Protein AF-0000000078463658 (afdb_homodimer)

Organism: Toxocara canis (NCBI:txid6265)

Structure (mmCIF, N/CA/C/O backbone):
data_AF-0000000078463658-model_v1
#
loop_
_entity.id
_entity.type
_entity.pdbx_description
1 polymer 'C2 domain-containing protein'
#
loop_
_atom_site.group_PDB
_atom_site.id
_atom_site.type_symbol
_atom_site.label_atom_id
_atom_site.label_alt_id
_atom_site.label_comp_id
_atom_site.label_asym_id
_atom_site.label_entity_id
_atom_site.label_seq_id
_atom_site.pdbx_PDB_ins_code
_atom_site.Cartn_x
_atom_site.Cartn_y
_atom_site.Cartn_z
_atom_site.occupancy
_atom_site.B_iso_or_equiv
_atom_site.auth_seq_id
_atom_site.auth_comp_id
_atom_site.auth_asym_id
_atom_site.auth_atom_id
_atom_site.pdbx_PDB_model_num
ATOM 1 N N . MET A 1 1 ? -4.375 17.703 -0.006 1 91.38 1 MET A N 1
ATOM 2 C CA . MET A 1 1 ? -3.035 17.156 0.186 1 91.38 1 MET A CA 1
ATOM 3 C C . MET A 1 1 ? -2.822 15.922 -0.69 1 91.38 1 MET A C 1
ATOM 5 O O . MET A 1 1 ? -3.738 15.117 -0.87 1 91.38 1 MET A O 1
ATOM 9 N N . SER A 1 2 ? -1.583 15.906 -1.317 1 93.94 2 SER A N 1
ATOM 10 C CA . SER A 1 2 ? -1.232 14.82 -2.234 1 93.94 2 SER A CA 1
ATOM 11 C C . SER A 1 2 ? -0.268 13.836 -1.583 1 93.94 2 SER A C 1
ATOM 13 O O . SER A 1 2 ? 0.871 14.188 -1.269 1 93.94 2 SER A O 1
ATOM 15 N N . THR A 1 3 ? -0.779 12.609 -1.261 1 94.81 3 THR A N 1
ATOM 16 C CA . THR A 1 3 ? 0.024 11.531 -0.698 1 94.81 3 THR A CA 1
ATOM 17 C C . THR A 1 3 ? -0.3 10.203 -1.377 1 94.81 3 THR A C 1
ATOM 19 O O . THR A 1 3 ? -1.438 9.969 -1.795 1 94.81 3 THR A O 1
ATOM 22 N N . TYR A 1 4 ? 0.73 9.328 -1.522 1 95.25 4 TYR A N 1
ATOM 23 C CA . TYR A 1 4 ? 0.5 7.957 -1.974 1 95.25 4 TYR A CA 1
ATOM 24 C C . TYR A 1 4 ? 1.269 6.965 -1.113 1 95.25 4 TYR A C 1
ATOM 26 O O . TYR A 1 4 ? 2.342 7.281 -0.595 1 95.25 4 TYR A O 1
ATOM 34 N N . ALA A 1 5 ? 0.631 5.812 -0.978 1 96.19 5 ALA A N 1
ATOM 35 C CA . ALA A 1 5 ? 1.248 4.777 -0.149 1 96.19 5 ALA A CA 1
ATOM 36 C C . ALA A 1 5 ? 1.317 3.447 -0.892 1 96.19 5 ALA A C 1
ATOM 38 O O . ALA A 1 5 ? 0.345 3.033 -1.527 1 96.19 5 ALA A O 1
ATOM 39 N N . TYR A 1 6 ? 2.502 2.791 -0.83 1 95.75 6 TYR A N 1
ATOM 40 C CA . TYR A 1 6 ? 2.609 1.449 -1.394 1 95.75 6 TYR A CA 1
ATOM 41 C C . TYR A 1 6 ? 3.295 0.501 -0.417 1 95.75 6 TYR A C 1
ATOM 43 O O . TYR A 1 6 ? 3.973 0.942 0.515 1 95.75 6 TYR A O 1
ATOM 51 N N . MET A 1 7 ? 3.006 -0.735 -0.7 1 94.31 7 MET A N 1
ATOM 52 C CA . MET A 1 7 ? 3.484 -1.747 0.237 1 94.31 7 MET A CA 1
ATOM 53 C C . MET A 1 7 ? 4.367 -2.77 -0.471 1 94.31 7 MET A C 1
ATOM 55 O O . MET A 1 7 ? 4.047 -3.215 -1.574 1 94.31 7 MET A O 1
ATOM 59 N N . GLU A 1 8 ? 5.418 -3.066 0.217 1 94.06 8 GLU A N 1
ATOM 60 C CA . GLU A 1 8 ? 6.301 -4.164 -0.168 1 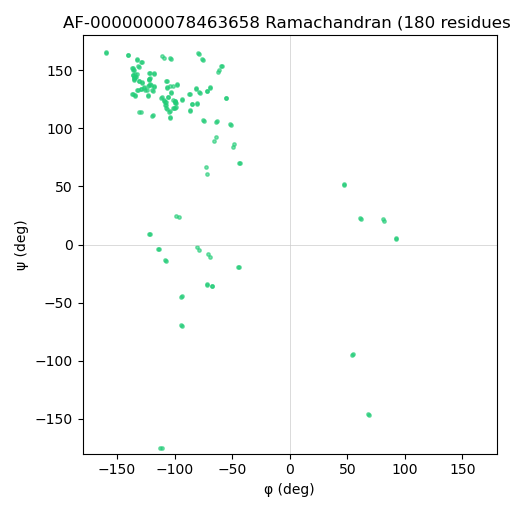94.06 8 GLU A CA 1
ATOM 61 C C . GLU A 1 8 ? 6.59 -5.082 1.016 1 94.06 8 GLU A C 1
ATOM 63 O O . GLU A 1 8 ? 7.328 -4.711 1.931 1 94.06 8 GLU A O 1
ATOM 68 N N . HIS A 1 9 ? 6.07 -6.32 0.829 1 93.38 9 HIS A N 1
ATOM 69 C CA . HIS A 1 9 ? 6.176 -7.305 1.899 1 93.38 9 HIS A CA 1
ATOM 70 C C . HIS A 1 9 ? 5.602 -6.766 3.205 1 93.38 9 HIS A C 1
ATOM 72 O O . HIS A 1 9 ? 4.379 -6.75 3.391 1 93.38 9 HIS A O 1
ATOM 78 N N . ASP A 1 10 ? 6.484 -6.184 4.113 1 92.81 10 ASP A N 1
ATOM 79 C CA . ASP A 1 10 ? 5.98 -5.66 5.379 1 92.81 10 ASP A CA 1
ATOM 80 C C . ASP A 1 10 ? 6.293 -4.172 5.52 1 92.81 10 ASP A C 1
ATOM 82 O O . ASP A 1 10 ? 6.047 -3.578 6.574 1 92.81 10 ASP A O 1
ATOM 86 N N . LYS A 1 11 ? 6.758 -3.625 4.461 1 94.75 11 LYS A N 1
ATOM 87 C CA . LYS A 1 11 ? 7.176 -2.227 4.484 1 94.75 11 LYS A CA 1
ATOM 88 C C . LYS A 1 11 ? 6.195 -1.347 3.717 1 94.75 11 LYS A C 1
ATOM 90 O O . LYS A 1 11 ? 5.969 -1.556 2.523 1 94.75 11 LYS A O 1
ATOM 95 N N . MET A 1 12 ? 5.652 -0.433 4.418 1 95.19 12 MET A N 1
ATOM 96 C CA . MET A 1 12 ? 4.816 0.589 3.801 1 95.19 12 MET A CA 1
ATOM 97 C C . MET A 1 12 ? 5.598 1.88 3.586 1 95.19 12 MET A C 1
ATOM 99 O O . MET A 1 12 ? 6.18 2.422 4.527 1 95.19 12 MET A O 1
ATOM 103 N N . THR A 1 13 ? 5.633 2.248 2.334 1 96.69 13 THR A N 1
ATOM 104 C CA . THR A 1 13 ? 6.285 3.51 2 1 96.69 13 THR A CA 1
ATOM 105 C C . THR A 1 13 ? 5.254 4.566 1.615 1 96.69 13 THR A C 1
ATOM 107 O O . THR A 1 13 ? 4.461 4.359 0.695 1 96.69 13 THR A O 1
ATOM 110 N N . VAL A 1 14 ? 5.277 5.652 2.32 1 97.56 14 VAL A N 1
ATOM 111 C CA . VAL A 1 14 ? 4.336 6.734 2.064 1 97.56 14 VAL A CA 1
ATOM 112 C C . VAL A 1 14 ? 5.066 7.926 1.447 1 97.56 14 VAL A C 1
ATOM 114 O O . VAL A 1 14 ? 6.047 8.422 2.01 1 97.56 14 VAL A O 1
ATOM 117 N N . TYR A 1 15 ? 4.59 8.344 0.301 1 97.94 15 TYR A N 1
ATOM 118 C CA . TYR A 1 15 ? 5.125 9.523 -0.363 1 97.94 15 TYR A CA 1
ATOM 119 C C . TYR A 1 15 ? 4.234 10.742 -0.109 1 97.94 15 TYR A C 1
ATOM 121 O O . TYR A 1 15 ? 3.068 10.758 -0.504 1 97.94 15 TYR A O 1
ATOM 129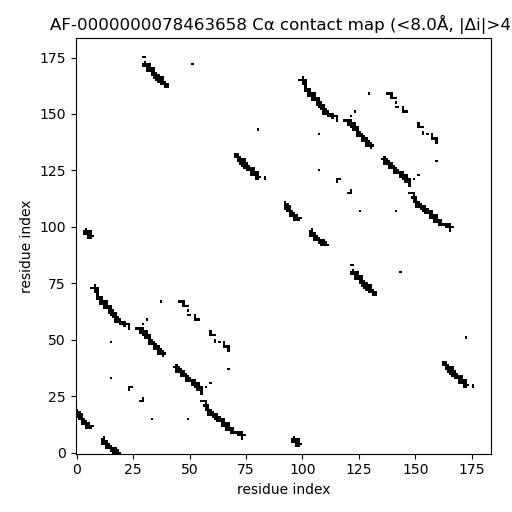 N N . VAL A 1 16 ? 4.855 11.664 0.534 1 97.81 16 VAL A N 1
ATOM 130 C CA . VAL A 1 16 ? 4.16 12.93 0.766 1 97.81 16 VAL A CA 1
ATOM 131 C C . VAL A 1 16 ? 4.637 13.977 -0.238 1 97.81 16 VAL A C 1
ATOM 133 O O . VAL A 1 16 ? 5.801 14.383 -0.215 1 97.81 16 VAL A O 1
ATOM 136 N N . LEU A 1 17 ? 3.652 14.422 -1.049 1 97.56 17 LEU A N 1
ATOM 137 C CA . LEU A 1 17 ? 4.07 15.328 -2.117 1 97.56 17 LEU A CA 1
ATOM 138 C C . LEU A 1 17 ? 3.908 16.781 -1.694 1 97.56 17 LEU A C 1
ATOM 140 O O . LEU A 1 17 ? 4.898 17.469 -1.456 1 97.56 17 LEU A O 1
ATOM 144 N N . SER A 1 18 ? 2.67 17.125 -1.594 1 97.31 18 SER A N 1
ATOM 145 C CA . SER A 1 18 ? 2.436 18.531 -1.328 1 97.31 18 SER A CA 1
ATOM 146 C C . SER A 1 18 ? 1.051 18.766 -0.733 1 97.31 18 SER A C 1
ATOM 148 O O . SER A 1 18 ? 0.225 17.844 -0.698 1 97.31 18 SER A O 1
ATOM 150 N N . ALA A 1 19 ? 0.981 20 -0.191 1 95.94 19 ALA A N 1
ATOM 151 C CA . ALA A 1 19 ? -0.312 20.516 0.255 1 95.94 19 ALA A CA 1
ATOM 152 C C . ALA A 1 19 ? -0.531 21.953 -0.231 1 95.94 19 ALA A C 1
ATOM 154 O O . ALA A 1 19 ? 0.415 22.734 -0.314 1 95.94 19 ALA A O 1
ATOM 155 N N . ARG A 1 20 ? -1.754 22.156 -0.527 1 94.5 20 ARG A N 1
ATOM 156 C CA . ARG A 1 20 ? -2.098 23.5 -0.981 1 94.5 20 ARG A CA 1
ATOM 157 C C . ARG A 1 20 ? -3.277 24.062 -0.193 1 94.5 20 ARG A C 1
ATOM 159 O O . ARG A 1 20 ? -4.051 23.312 0.398 1 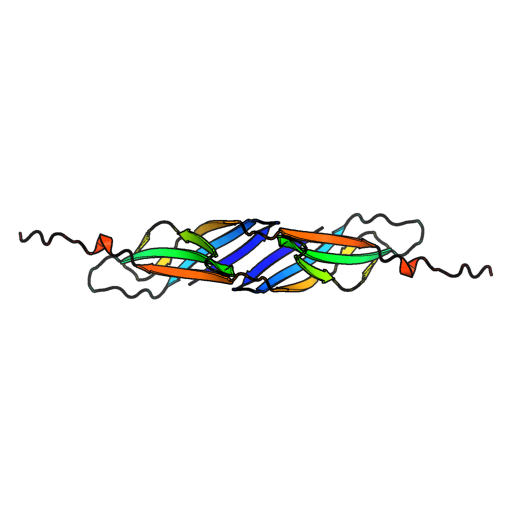94.5 20 ARG A O 1
ATOM 166 N N . GLY A 1 21 ? -3.361 25.438 -0.177 1 91.94 21 GLY A N 1
ATOM 167 C CA . GLY A 1 21 ? -4.496 26.094 0.449 1 91.94 21 GLY A CA 1
ATOM 168 C C . GLY A 1 21 ? -4.371 26.203 1.957 1 91.94 21 GLY A C 1
ATOM 169 O O . GLY A 1 21 ? -5.375 26.234 2.67 1 91.94 21 GLY A O 1
ATOM 170 N N . LEU A 1 22 ? -3.158 26.125 2.383 1 90.25 22 LEU A N 1
ATOM 171 C CA . LEU A 1 22 ? -2.959 26.297 3.818 1 90.25 22 LEU A CA 1
ATOM 172 C C . LEU A 1 22 ? -3.236 27.734 4.238 1 90.25 22 LEU A C 1
ATOM 174 O O . LEU A 1 22 ? -2.842 28.672 3.547 1 90.25 22 LEU A O 1
ATOM 178 N N . LYS A 1 23 ? -3.959 27.891 5.328 1 86.69 23 LYS A N 1
ATOM 179 C CA . LYS A 1 23 ? -4.355 29.219 5.785 1 86.69 23 LYS A CA 1
ATOM 180 C C . LYS A 1 23 ? -3.219 29.906 6.539 1 86.69 23 LYS A C 1
ATOM 182 O O . LYS A 1 23 ? -2.672 29.344 7.492 1 86.69 23 LYS A O 1
ATOM 187 N N . LEU A 1 24 ? -2.906 31.016 5.973 1 81.75 24 LEU A N 1
ATOM 188 C CA . LEU A 1 24 ? -1.861 31.812 6.594 1 81.75 24 LEU A CA 1
ATOM 189 C C . LEU A 1 24 ? -2.461 33 7.348 1 81.75 24 LEU A C 1
ATOM 191 O O . LEU A 1 24 ? -3.484 33.531 6.934 1 81.75 24 LEU A O 1
ATOM 195 N N . ARG A 1 25 ? -1.847 33.125 8.555 1 77.88 25 ARG A N 1
ATOM 196 C CA . ARG A 1 25 ? -2.162 34.406 9.188 1 77.88 25 ARG A CA 1
ATOM 197 C C . ARG A 1 25 ? -1.395 35.531 8.523 1 77.88 25 ARG A C 1
ATOM 199 O O . ARG A 1 25 ? -0.425 35.312 7.797 1 77.88 25 ARG A O 1
ATOM 206 N N . GLU A 1 26 ? -1.81 36.719 8.633 1 72.94 26 GLU A N 1
ATOM 207 C CA . GLU A 1 26 ? -1.216 37.906 7.988 1 72.94 26 GLU A CA 1
ATOM 208 C C . GLU A 1 26 ? 0.267 38.031 8.328 1 72.94 26 GLU A C 1
ATOM 210 O O . GLU A 1 26 ? 0.661 37.875 9.484 1 72.94 26 GLU A O 1
ATOM 215 N N . PHE A 1 27 ? 1.133 38.125 7.305 1 71.06 27 PHE A N 1
ATOM 216 C CA . PHE A 1 27 ? 2.557 38.438 7.328 1 71.06 27 PHE A CA 1
ATOM 217 C C . PHE A 1 27 ? 3.33 37.406 8.117 1 71.06 27 PHE A C 1
ATOM 219 O O . PHE A 1 27 ? 4.324 37.719 8.773 1 71.06 27 PHE A O 1
ATOM 226 N N . THR A 1 28 ? 2.697 36.188 8.234 1 78.31 28 THR A N 1
ATOM 227 C CA . THR A 1 28 ? 3.416 35.188 9.023 1 78.31 28 THR A CA 1
ATOM 228 C C . THR A 1 28 ? 3.773 33.969 8.164 1 78.31 28 THR A C 1
ATOM 230 O O . THR A 1 28 ? 3.197 33.781 7.094 1 78.31 28 THR A O 1
ATOM 233 N N . GLU A 1 29 ? 4.883 33.438 8.508 1 88 29 GLU A N 1
ATOM 234 C CA . GLU A 1 29 ? 5.281 32.156 7.949 1 88 29 GLU A CA 1
ATOM 235 C C . GLU A 1 29 ? 4.605 31 8.688 1 88 29 GLU A C 1
ATOM 237 O O . GLU A 1 29 ? 4.402 31.062 9.898 1 88 29 GLU A O 1
ATOM 242 N N . LEU A 1 30 ? 4.133 30.125 7.832 1 88.31 30 LEU A N 1
ATOM 243 C CA . LEU A 1 30 ? 3.545 28.938 8.414 1 88.31 30 LEU A CA 1
ATOM 244 C C . LEU A 1 30 ? 4.516 27.766 8.336 1 88.31 30 LEU A C 1
ATOM 246 O O . LEU A 1 30 ? 5.094 27.5 7.281 1 88.31 30 LEU A O 1
ATOM 250 N N . LYS A 1 31 ? 4.797 27.188 9.484 1 92.56 31 LYS A N 1
ATOM 251 C CA . LYS A 1 31 ? 5.57 25.953 9.531 1 92.56 31 LYS A CA 1
ATOM 252 C C . LYS A 1 31 ? 4.66 24.75 9.711 1 92.56 31 LYS A C 1
ATOM 254 O O . LYS A 1 31 ? 3.818 24.719 10.609 1 92.56 31 LYS A O 1
ATOM 259 N N . ALA A 1 32 ? 4.867 23.922 8.742 1 93.81 32 ALA A N 1
ATOM 260 C CA . ALA A 1 32 ? 3.98 22.766 8.766 1 93.81 32 ALA A CA 1
ATOM 261 C C . ALA A 1 32 ? 4.75 21.469 8.477 1 93.81 32 ALA A C 1
ATOM 263 O O . ALA A 1 32 ? 5.82 21.516 7.859 1 93.81 32 ALA A O 1
ATOM 264 N N . PHE A 1 33 ? 4.293 20.375 8.977 1 95.25 33 PHE A N 1
ATOM 265 C CA . PHE A 1 33 ? 4.746 19.016 8.656 1 95.25 33 PHE A CA 1
ATOM 266 C C . PHE A 1 33 ? 3.566 18.062 8.578 1 95.25 33 PHE A C 1
ATOM 268 O O . PHE A 1 33 ? 2.453 18.391 8.984 1 95.25 33 PHE A O 1
ATOM 275 N N . VAL A 1 34 ? 3.781 16.969 7.988 1 96.69 34 VAL A N 1
ATOM 276 C CA . VAL A 1 34 ? 2.742 15.953 7.871 1 96.69 34 VAL A CA 1
ATOM 277 C C . VAL A 1 34 ? 3.033 14.805 8.836 1 96.69 34 VAL A C 1
ATOM 279 O O . VAL A 1 34 ? 4.148 14.273 8.867 1 96.69 34 VAL A O 1
ATOM 282 N N . ASN A 1 35 ? 2.049 14.492 9.633 1 97.12 35 ASN A N 1
ATOM 283 C CA . ASN A 1 35 ? 2.09 13.297 10.469 1 97.12 35 ASN A CA 1
ATOM 284 C C . ASN A 1 35 ? 1.431 12.109 9.781 1 97.12 35 ASN A C 1
ATOM 286 O O . ASN A 1 35 ? 0.294 12.203 9.312 1 97.12 35 ASN A O 1
ATOM 290 N N . ILE A 1 36 ? 2.191 11.062 9.695 1 96.94 36 ILE A N 1
ATOM 291 C CA . ILE A 1 36 ? 1.677 9.828 9.117 1 96.94 36 ILE A CA 1
ATOM 292 C C . ILE A 1 36 ? 1.557 8.758 10.195 1 96.94 36 ILE A C 1
ATOM 294 O O . ILE A 1 36 ? 2.514 8.5 10.93 1 96.94 36 ILE A O 1
ATOM 298 N N . SER A 1 37 ? 0.399 8.188 10.312 1 95.25 37 SER A N 1
ATOM 299 C CA . SER A 1 37 ? 0.17 7.207 11.367 1 95.25 37 SER A CA 1
ATOM 300 C C . SER A 1 37 ? -0.466 5.938 10.812 1 95.25 37 SER A C 1
ATOM 302 O O . SER A 1 37 ? -1.317 6 9.93 1 95.25 37 SER A O 1
ATOM 304 N N . LEU A 1 38 ? -0.026 4.844 11.336 1 92.69 38 LEU A N 1
ATOM 305 C CA . LEU A 1 38 ? -0.708 3.559 11.211 1 92.69 38 LEU A CA 1
ATOM 306 C C . LEU A 1 38 ? -1.417 3.195 12.516 1 92.69 38 LEU A C 1
ATOM 308 O O . LEU A 1 38 ? -0.77 2.998 13.547 1 92.69 38 LEU A O 1
ATOM 312 N N . VAL A 1 39 ? -2.666 3.166 12.414 1 92.56 39 VAL A N 1
ATOM 313 C CA . VAL A 1 39 ? -3.463 2.92 13.617 1 92.56 39 VAL A CA 1
ATOM 314 C C . VAL A 1 39 ? -4.031 1.503 13.578 1 92.56 39 VAL A C 1
ATOM 316 O O . VAL A 1 39 ? -4.738 1.137 12.633 1 92.56 39 VAL A O 1
ATOM 319 N N . GLY A 1 40 ? -3.66 0.688 14.484 1 87.88 40 GLY A N 1
ATOM 320 C CA . GLY A 1 40 ? -4.102 -0.695 14.555 1 87.88 40 GLY A CA 1
ATOM 321 C C . GLY A 1 40 ? -5.02 -0.968 15.734 1 87.88 40 GLY A C 1
ATOM 322 O O . GLY A 1 40 ? -5.484 -0.036 16.391 1 87.88 40 GLY A O 1
ATOM 323 N N . PRO A 1 41 ? -5.332 -2.355 15.828 1 80.56 41 PRO A N 1
ATOM 324 C CA . PRO A 1 41 ? -6.191 -2.715 16.953 1 80.56 41 PRO A CA 1
ATOM 325 C C . PRO A 1 41 ? -5.551 -2.404 18.312 1 80.56 41 PRO A C 1
ATOM 327 O O . PRO A 1 41 ? -4.328 -2.486 18.453 1 80.56 41 PRO A O 1
ATOM 330 N N . GLY A 1 42 ? -6.387 -2.096 19.234 1 79.44 42 GLY A N 1
ATOM 331 C CA . GLY A 1 42 ? -5.914 -1.679 20.547 1 79.44 42 GLY A CA 1
ATOM 332 C C . GLY A 1 42 ? -5.23 -0.326 20.531 1 79.44 42 GLY A C 1
ATOM 333 O O . GLY A 1 42 ? -5.66 0.588 19.828 1 79.44 42 GLY A O 1
ATOM 334 N N . SER A 1 43 ? -4.27 -0.157 21.359 1 77.12 43 SER A N 1
ATOM 335 C CA . SER A 1 43 ? -3.58 1.122 21.484 1 77.12 43 SER A CA 1
ATOM 336 C C . SER A 1 43 ? -2.301 1.141 20.641 1 77.12 43 SER A C 1
ATOM 338 O O . SER A 1 43 ? -1.415 1.966 20.875 1 77.12 43 SER A O 1
ATOM 340 N N . CYS A 1 44 ? -2.334 0.247 19.594 1 82.19 44 CYS A N 1
ATOM 341 C CA . CYS A 1 44 ? -1.106 0.174 18.812 1 82.19 44 CYS A CA 1
ATOM 342 C C . CYS A 1 44 ? -1.1 1.228 17.719 1 82.19 44 CYS A C 1
ATOM 344 O O . CYS A 1 44 ? -2.008 1.269 16.891 1 82.19 44 CYS A O 1
ATOM 346 N N . THR A 1 45 ? -0.174 2.234 17.766 1 91.06 45 THR A N 1
ATOM 347 C CA . THR A 1 45 ? -0.04 3.268 16.75 1 91.06 45 THR A CA 1
ATOM 348 C C . THR A 1 45 ? 1.426 3.469 16.375 1 91.06 45 THR A C 1
ATOM 350 O O . THR A 1 45 ? 2.297 3.502 17.25 1 91.06 45 THR A O 1
ATOM 353 N N . ARG A 1 46 ? 1.699 3.426 15.055 1 93 46 ARG A N 1
ATOM 354 C CA . ARG A 1 46 ? 3.004 3.822 14.539 1 93 46 ARG A CA 1
ATOM 355 C C . ARG A 1 46 ? 2.922 5.16 13.805 1 93 46 ARG A C 1
ATOM 357 O O . ARG A 1 46 ? 1.968 5.41 13.062 1 93 46 ARG A O 1
ATOM 364 N N . LYS A 1 47 ? 4.027 5.914 14.078 1 94.56 47 LYS A N 1
ATOM 365 C CA . LYS A 1 47 ? 3.947 7.258 13.516 1 94.56 47 LYS A CA 1
ATOM 366 C C . LYS A 1 47 ? 5.262 7.656 12.852 1 94.56 47 LYS A C 1
ATOM 368 O O . LYS A 1 47 ? 6.332 7.184 13.25 1 94.56 47 LYS A O 1
ATOM 373 N N . GLN A 1 48 ? 5.172 8.328 11.773 1 97.06 48 GLN A N 1
ATOM 374 C CA . GLN A 1 48 ? 6.258 9.039 11.109 1 97.06 48 GLN A CA 1
ATOM 375 C C . GLN A 1 48 ? 5.855 10.469 10.758 1 97.06 48 GLN A C 1
ATOM 377 O O . GLN A 1 48 ? 4.668 10.758 10.602 1 97.06 48 GLN A O 1
ATOM 382 N N . GLN A 1 49 ? 6.832 11.391 10.68 1 96.38 49 GLN A N 1
ATOM 383 C CA . GLN A 1 49 ? 6.52 12.758 10.289 1 96.38 49 GLN A CA 1
ATOM 384 C C . GLN A 1 49 ? 7.523 13.281 9.266 1 96.38 49 GLN A C 1
ATOM 386 O O . GLN A 1 49 ? 8.68 12.859 9.258 1 96.38 49 GLN A O 1
ATOM 391 N N . THR A 1 50 ? 7.035 14.148 8.453 1 97.31 50 THR A N 1
ATOM 392 C CA . THR A 1 50 ? 7.918 14.797 7.488 1 97.31 50 THR A CA 1
ATOM 393 C C . THR A 1 50 ? 8.719 15.914 8.156 1 97.31 50 THR A C 1
ATOM 395 O O . THR A 1 50 ? 8.453 16.281 9.305 1 97.31 50 THR A O 1
ATOM 398 N N . LYS A 1 51 ? 9.773 16.297 7.387 1 96.69 51 LYS A N 1
ATOM 399 C CA . LYS A 1 51 ? 10.453 17.516 7.836 1 96.69 51 LYS A CA 1
ATOM 400 C C . LYS A 1 51 ? 9.484 18.688 7.879 1 96.69 51 LYS A C 1
ATOM 402 O O . LY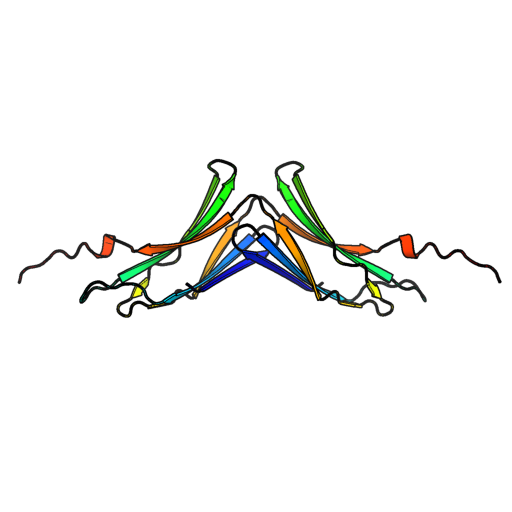S A 1 51 ? 8.516 18.734 7.121 1 96.69 51 LYS A O 1
ATOM 407 N N . VAL A 1 52 ? 9.875 19.609 8.773 1 95.56 52 VAL A N 1
ATOM 408 C CA . VAL A 1 52 ? 9.078 20.828 8.875 1 95.56 52 VAL A CA 1
ATOM 409 C C . VAL A 1 52 ? 9.43 21.766 7.727 1 95.56 52 VAL A C 1
ATOM 411 O O . VAL A 1 52 ? 10.609 21.984 7.426 1 95.56 52 VAL A O 1
ATOM 414 N N . LYS A 1 53 ? 8.367 22.234 7.094 1 94.88 53 LYS A N 1
ATOM 415 C CA . LYS A 1 53 ? 8.578 23.203 6.027 1 94.88 53 LYS A CA 1
ATOM 416 C C . LYS A 1 53 ? 7.828 24.5 6.301 1 94.88 53 LYS A C 1
ATOM 418 O O . LYS A 1 53 ? 6.684 24.469 6.762 1 94.88 53 LYS A O 1
ATOM 423 N N . ALA A 1 54 ? 8.5 25.531 5.938 1 92.81 54 ALA A N 1
ATOM 424 C CA . ALA A 1 54 ? 7.895 26.859 6.09 1 92.81 54 ALA A CA 1
ATOM 425 C C . ALA A 1 54 ? 7.281 27.328 4.777 1 92.81 54 ALA A C 1
ATOM 427 O O . ALA A 1 54 ? 7.84 27.094 3.703 1 92.81 54 ALA A O 1
ATOM 428 N N . THR A 1 55 ? 6.098 27.906 4.898 1 91.94 55 THR A N 1
ATOM 429 C CA . THR A 1 55 ? 5.457 28.453 3.709 1 91.94 55 THR A CA 1
ATOM 430 C C . THR A 1 55 ? 4.879 29.844 3.994 1 91.94 55 THR A C 1
ATOM 432 O O . THR A 1 55 ? 4.367 30.094 5.086 1 91.94 55 THR A O 1
ATOM 435 N N . THR A 1 56 ? 4.969 30.703 2.959 1 90.81 56 THR A N 1
ATOM 436 C CA . THR A 1 56 ? 4.352 32.031 3.006 1 90.81 56 THR A CA 1
ATOM 437 C C . THR A 1 56 ? 3.234 32.125 1.971 1 90.81 56 THR A C 1
ATOM 439 O O . THR A 1 56 ? 2.555 33.156 1.891 1 90.81 56 THR A O 1
ATOM 442 N N . THR A 1 57 ? 3.02 31.141 1.173 1 90.69 57 THR A N 1
ATOM 443 C CA . THR A 1 57 ? 2.057 31.156 0.077 1 90.69 57 THR A CA 1
ATOM 444 C C . THR A 1 57 ? 0.853 30.281 0.396 1 90.69 57 THR A C 1
ATOM 446 O O . THR A 1 57 ? -0.157 30.328 -0.309 1 90.69 57 THR A O 1
ATOM 449 N N . GLY A 1 58 ? 1.065 29.547 1.372 1 91.38 58 GLY A N 1
ATOM 450 C CA . GLY A 1 58 ? -0.029 28.641 1.683 1 91.38 58 GLY A CA 1
ATOM 451 C C . GLY A 1 58 ? 0.106 27.281 1.008 1 91.38 58 GLY A C 1
ATOM 452 O O . GLY A 1 58 ? -0.812 26.469 1.061 1 91.38 58 GLY A O 1
ATOM 453 N N . CYS A 1 59 ? 1.234 27.062 0.322 1 94.06 59 CYS A N 1
ATOM 454 C CA . CYS A 1 59 ? 1.547 25.781 -0.291 1 94.06 59 CYS A CA 1
ATOM 455 C C . CYS A 1 59 ? 2.85 25.219 0.261 1 94.06 59 CYS A C 1
ATOM 457 O O . CYS A 1 59 ? 3.803 25.953 0.498 1 94.06 59 CYS A O 1
ATOM 459 N N . CYS A 1 60 ? 2.742 23.891 0.504 1 94.62 60 CYS A N 1
ATOM 460 C CA . CYS A 1 60 ? 3.953 23.219 0.963 1 94.62 60 CYS A CA 1
ATOM 461 C C . CYS A 1 60 ? 4.266 22.016 0.093 1 94.62 60 CYS A C 1
ATOM 463 O O . CYS A 1 60 ? 3.365 21.25 -0.272 1 94.62 60 CYS A O 1
ATOM 465 N N . SER A 1 61 ? 5.465 21.906 -0.243 1 96.31 61 SER A N 1
ATOM 466 C CA . SER A 1 61 ? 5.957 20.75 -0.992 1 96.31 61 SER A CA 1
ATOM 467 C C . SER A 1 61 ? 7.031 20 -0.21 1 96.31 61 SER A C 1
ATOM 469 O O . SER A 1 61 ? 8.125 20.531 0.022 1 96.31 61 SER A O 1
ATOM 471 N N . TRP A 1 62 ? 6.672 18.859 0.203 1 96.75 62 TRP A N 1
ATOM 472 C CA . TRP A 1 62 ? 7.648 18.078 0.957 1 96.75 62 TRP A CA 1
ATOM 473 C C . TRP A 1 62 ? 8.414 17.141 0.039 1 96.75 62 TRP A C 1
ATOM 475 O O . TRP A 1 62 ? 9.641 17 0.153 1 96.75 62 TRP A O 1
ATOM 485 N N . ARG A 1 63 ? 7.715 16.453 -0.868 1 97.19 63 ARG A N 1
ATOM 486 C CA . ARG A 1 63 ? 8.297 15.445 -1.744 1 97.19 63 ARG A CA 1
ATOM 487 C C . ARG A 1 63 ? 9.18 14.477 -0.959 1 97.19 63 ARG A C 1
ATOM 489 O O . ARG A 1 63 ? 10.336 14.258 -1.317 1 97.19 63 ARG A O 1
ATOM 496 N N . GLN A 1 64 ? 8.664 13.945 0.086 1 98.19 64 GLN A N 1
ATOM 497 C CA . GLN A 1 64 ? 9.375 13.094 1.037 1 98.19 64 GLN A CA 1
ATOM 498 C C . GLN A 1 64 ? 8.719 11.719 1.142 1 98.19 64 GLN A C 1
ATOM 500 O O . GLN A 1 64 ? 7.496 11.602 1.069 1 98.19 64 GLN A O 1
ATOM 505 N N . CYS A 1 65 ? 9.648 10.773 1.382 1 96.81 65 CYS A N 1
ATOM 506 C CA . CYS A 1 65 ? 9.172 9.414 1.632 1 96.81 65 CYS A CA 1
ATOM 507 C C . CYS A 1 65 ? 9.312 9.055 3.105 1 96.81 65 CYS A C 1
ATOM 509 O O . CYS A 1 65 ? 10.32 9.367 3.734 1 96.81 65 CYS A O 1
ATOM 511 N N . CYS A 1 66 ? 8.305 8.508 3.574 1 97.19 66 CYS A N 1
ATOM 512 C CA . CYS A 1 66 ? 8.297 7.965 4.93 1 97.19 66 CYS A CA 1
ATOM 513 C C . CYS A 1 66 ? 7.98 6.477 4.922 1 97.19 66 CYS A C 1
ATOM 515 O O . CYS A 1 66 ? 7.133 6.02 4.152 1 97.19 66 CYS A O 1
ATOM 517 N N . GLU A 1 67 ? 8.648 5.766 5.828 1 96.5 67 GLU A N 1
ATOM 518 C CA . GLU A 1 67 ? 8.469 4.32 5.875 1 96.5 67 GLU A CA 1
ATOM 519 C C . GLU A 1 67 ? 7.883 3.881 7.215 1 96.5 67 GLU A C 1
ATOM 521 O O . GLU A 1 67 ? 8.312 4.352 8.266 1 96.5 67 GLU A O 1
ATOM 526 N N . LEU A 1 68 ? 6.918 3 7.082 1 95.19 68 LEU A N 1
ATOM 527 C CA . LEU A 1 68 ? 6.34 2.326 8.234 1 95.19 68 LEU A CA 1
ATOM 528 C C . LEU A 1 68 ? 6.332 0.814 8.039 1 95.19 68 LEU A C 1
ATOM 530 O O . LEU A 1 68 ? 6.055 0.329 6.941 1 95.19 68 LEU A O 1
ATOM 534 N N . TYR A 1 69 ? 6.652 0.146 9.141 1 91.88 69 TYR A N 1
ATOM 535 C CA . TYR A 1 69 ? 6.613 -1.312 9.086 1 91.88 69 TYR A CA 1
ATOM 536 C C . TYR A 1 69 ? 5.367 -1.853 9.773 1 91.88 69 TYR A C 1
ATOM 538 O O . TYR A 1 69 ? 5.008 -1.401 10.867 1 91.88 69 TYR A O 1
ATOM 546 N N . VAL A 1 70 ? 4.758 -2.74 8.984 1 88.12 70 VAL A N 1
ATOM 547 C CA . VAL A 1 70 ? 3.514 -3.301 9.5 1 88.12 70 VAL A CA 1
ATOM 548 C C . VAL A 1 70 ? 3.756 -4.723 10 1 88.12 70 VAL A C 1
ATOM 550 O O . VAL A 1 70 ? 4.754 -5.352 9.641 1 88.12 70 VAL A O 1
ATOM 553 N N . SER A 1 71 ? 2.82 -5.219 10.875 1 87.62 71 SER A N 1
ATOM 554 C CA . SER A 1 71 ? 2.963 -6.535 11.492 1 87.62 71 SER A CA 1
ATOM 555 C C . SER A 1 71 ? 2.527 -7.641 10.539 1 87.62 71 SER A C 1
ATOM 557 O O . SER A 1 71 ? 2.592 -8.82 10.875 1 87.62 71 SER A O 1
ATOM 559 N N . PHE A 1 72 ? 2.076 -7.277 9.414 1 88.62 72 PHE A N 1
ATOM 560 C CA . PHE A 1 72 ? 1.688 -8.258 8.406 1 88.62 72 PHE A CA 1
ATOM 561 C C . PHE A 1 72 ? 2.645 -8.227 7.219 1 88.62 72 PHE A C 1
ATOM 563 O O . PHE A 1 72 ? 3.344 -7.23 7.008 1 88.62 72 PHE A O 1
ATOM 570 N N . SER A 1 73 ? 2.59 -9.289 6.48 1 93.19 73 SER A N 1
ATOM 571 C CA . SER A 1 73 ? 3.385 -9.367 5.258 1 93.19 73 SER A CA 1
ATOM 572 C C . SER A 1 73 ? 2.514 -9.695 4.051 1 93.19 73 SER A C 1
ATOM 574 O O . SER A 1 73 ? 1.624 -10.539 4.129 1 93.19 73 SER A O 1
ATOM 576 N N . LEU A 1 74 ? 2.75 -8.922 3.025 1 94.19 74 LEU A N 1
ATOM 577 C CA . LEU A 1 74 ? 2.078 -9.203 1.76 1 94.19 74 LEU A CA 1
ATOM 578 C C . LEU A 1 74 ? 2.867 -10.211 0.933 1 94.19 74 LEU A C 1
ATOM 580 O O . LEU A 1 74 ? 4.07 -10.047 0.729 1 94.19 74 LEU A O 1
ATOM 584 N N . GLU A 1 75 ? 2.125 -11.273 0.477 1 94.94 75 GLU A N 1
ATOM 585 C CA . GLU A 1 75 ? 2.754 -12.297 -0.353 1 94.94 75 GLU A CA 1
ATOM 586 C C . GLU A 1 75 ? 1.908 -12.609 -1.585 1 94.94 75 GLU A C 1
ATOM 588 O O . GLU A 1 75 ? 0.679 -12.656 -1.504 1 94.94 75 GLU A O 1
ATOM 593 N N . ALA A 1 76 ? 2.623 -12.641 -2.699 1 95.25 76 ALA A N 1
ATOM 594 C CA . ALA A 1 76 ? 1.978 -13.055 -3.945 1 95.25 76 ALA A CA 1
ATOM 595 C C . ALA A 1 76 ? 2.703 -14.242 -4.57 1 95.25 76 ALA A C 1
ATOM 597 O O . ALA A 1 76 ? 3.918 -14.195 -4.777 1 95.25 76 ALA A O 1
ATOM 598 N N . CYS A 1 77 ? 1.895 -15.336 -4.906 1 95.12 77 CYS A N 1
ATOM 599 C CA . CYS A 1 77 ? 2.508 -16.547 -5.438 1 95.12 77 CYS A CA 1
ATOM 600 C C . CYS A 1 77 ? 1.71 -17.094 -6.613 1 95.12 77 CYS A C 1
ATOM 602 O O . CYS A 1 77 ? 0.482 -17.172 -6.551 1 95.12 77 CYS A O 1
ATOM 604 N N . ILE A 1 78 ? 2.412 -17.344 -7.652 1 94.62 78 ILE A N 1
ATOM 605 C CA . ILE A 1 78 ? 1.75 -17.984 -8.781 1 94.62 78 ILE A CA 1
ATOM 606 C C . ILE A 1 78 ? 1.456 -19.438 -8.453 1 94.62 78 ILE A C 1
ATOM 608 O O . ILE A 1 78 ? 2.324 -20.156 -7.949 1 94.62 78 ILE A O 1
ATOM 612 N N . VAL A 1 79 ? 0.213 -19.859 -8.727 1 93 79 VAL A N 1
ATOM 613 C CA . VAL A 1 79 ? -0.189 -21.25 -8.484 1 93 79 VAL A CA 1
ATOM 614 C C . VAL A 1 79 ? -0.616 -21.906 -9.797 1 93 79 VAL A C 1
ATOM 616 O O . VAL A 1 79 ? -1.32 -21.297 -10.602 1 93 79 VAL A O 1
ATOM 619 N N . HIS A 1 80 ? -0.14 -23.047 -10.031 1 88 80 HIS A N 1
ATOM 620 C CA . HIS A 1 80 ? -0.563 -23.844 -11.18 1 88 80 HIS A CA 1
ATOM 621 C C . HIS A 1 80 ? -1.827 -24.641 -10.867 1 88 80 HIS A C 1
ATOM 623 O O . HIS A 1 80 ? -1.907 -25.312 -9.828 1 88 80 HIS A O 1
ATOM 629 N N . ASP A 1 81 ? -2.908 -24.406 -11.641 1 77.94 81 ASP A N 1
ATOM 630 C CA . ASP A 1 81 ? -4.148 -25.141 -11.445 1 77.94 81 ASP A CA 1
ATOM 631 C C . ASP A 1 81 ? -4.031 -26.562 -11.984 1 77.94 81 ASP A C 1
ATOM 633 O O . ASP A 1 81 ? -3.875 -26.766 -13.188 1 77.94 81 ASP A O 1
ATOM 637 N N . PRO A 1 82 ? -3.939 -27.609 -10.992 1 63.84 82 PRO A N 1
ATOM 638 C CA . PRO A 1 82 ? -3.816 -28.984 -11.492 1 63.84 82 PRO A CA 1
ATOM 639 C C . PRO A 1 82 ? -5.078 -29.469 -12.203 1 63.84 82 PRO A C 1
ATOM 641 O O . PRO A 1 82 ? -5.027 -30.422 -12.969 1 63.84 82 PRO A O 1
ATOM 644 N N . ARG A 1 83 ? -6.328 -29.109 -11.805 1 58.72 83 ARG A N 1
ATOM 645 C CA . ARG A 1 83 ? -7.539 -29.641 -12.406 1 58.72 83 ARG A CA 1
ATOM 646 C C . ARG A 1 83 ? -7.434 -29.656 -13.93 1 58.72 83 ARG A C 1
ATOM 648 O O . ARG A 1 83 ? -8.227 -30.297 -14.609 1 58.72 83 ARG A O 1
ATOM 655 N N . ALA A 1 84 ? -6.562 -28.906 -14.523 1 49.81 84 ALA A N 1
ATOM 656 C CA . ALA A 1 84 ? -6.438 -29 -15.977 1 49.81 84 ALA A CA 1
ATOM 657 C C . ALA A 1 84 ? -5.777 -30.312 -16.391 1 49.81 84 ALA A C 1
ATOM 659 O O . ALA A 1 84 ? -5.852 -30.719 -17.547 1 49.81 84 ALA A O 1
ATOM 660 N N . HIS A 1 85 ? -4.875 -30.781 -15.617 1 43.88 85 HIS A N 1
ATOM 661 C CA . HIS A 1 85 ? -4.223 -31.938 -16.203 1 43.88 85 HIS A CA 1
ATOM 662 C C . HIS A 1 85 ? -5.164 -33.156 -16.219 1 43.88 85 HIS A C 1
ATOM 664 O O . HIS A 1 85 ? -4.742 -34.25 -16.531 1 43.88 85 HIS A O 1
ATOM 670 N N . PHE A 1 86 ? -6.336 -33.094 -15.594 1 43.91 86 PHE A N 1
ATOM 671 C CA . PHE A 1 86 ? -7.047 -34.344 -15.789 1 43.91 86 PHE A CA 1
ATOM 672 C C . PHE A 1 86 ? -7.559 -34.469 -17.219 1 43.91 86 PHE A C 1
ATOM 674 O O . PHE A 1 86 ? -8.523 -33.812 -17.594 1 43.91 86 PHE A O 1
ATOM 681 N N . ARG A 1 87 ? -6.773 -34.594 -18.25 1 41.41 87 ARG A N 1
ATOM 682 C CA . ARG A 1 87 ? -7.25 -35.062 -19.547 1 41.41 87 ARG A CA 1
ATOM 683 C C . ARG A 1 87 ? -7.758 -36.5 -19.469 1 41.41 87 ARG A C 1
ATOM 685 O O . ARG A 1 87 ? -7.02 -37.406 -19.078 1 41.41 87 ARG A O 1
ATOM 692 N N . PRO A 1 88 ? -9.078 -36.719 -19.5 1 34.47 88 PRO A N 1
ATOM 693 C CA . PRO A 1 88 ? -9.406 -38.125 -19.828 1 34.47 88 PRO A CA 1
ATOM 694 C C . PRO A 1 88 ? -8.711 -38.594 -21.094 1 34.47 88 PRO A C 1
ATOM 696 O O . PRO A 1 88 ? -8.602 -37.844 -22.078 1 34.47 88 PRO A O 1
ATOM 699 N N . TRP A 1 89 ? -7.672 -39.375 -21.078 1 32.19 89 TRP A N 1
ATOM 700 C CA . TRP A 1 89 ? -7.121 -40.094 -22.219 1 32.19 89 TRP A CA 1
ATOM 701 C C . TRP A 1 89 ? -8.234 -40.75 -23.047 1 32.19 89 TRP A C 1
ATOM 703 O O . TRP A 1 89 ? -8.938 -41.625 -22.547 1 32.19 89 TRP A O 1
ATOM 713 N N . PHE A 1 90 ? -9.055 -40 -23.75 1 28.8 90 PHE A N 1
ATOM 714 C CA . PHE A 1 90 ? -9.867 -40.75 -24.703 1 28.8 90 PHE A CA 1
ATOM 715 C C . PHE A 1 90 ? -8.992 -41.406 -25.766 1 28.8 90 PHE A C 1
ATOM 717 O O . PHE A 1 90 ? -8.18 -40.719 -26.406 1 28.8 90 PHE A O 1
ATOM 724 N N . PHE A 1 91 ? -8.531 -42.719 -25.578 1 28.53 91 PHE A N 1
ATOM 725 C CA . PHE A 1 91 ? -8.031 -43.625 -26.594 1 28.53 91 PHE A CA 1
ATOM 726 C C . PHE A 1 91 ? -8.977 -43.688 -27.781 1 28.53 91 PHE A C 1
ATOM 728 O O . PHE A 1 91 ? -10.164 -44 -27.625 1 28.53 91 PHE A O 1
ATOM 735 N N . SER A 1 92 ? -8.906 -42.75 -28.766 1 22.86 92 SER A N 1
ATOM 736 C CA . SER A 1 92 ? -9.406 -43.25 -30.031 1 22.86 92 SER A CA 1
ATOM 737 C C . SER A 1 92 ? -8.422 -44.25 -30.656 1 22.86 92 SER A C 1
ATOM 739 O O . SER A 1 92 ? -7.211 -44.094 -30.5 1 22.86 92 SER A O 1
ATOM 741 N N . MET B 1 1 ? 7.562 -12.039 -12 1 91.5 1 MET B N 1
ATOM 742 C CA . MET B 1 1 ? 6.164 -11.617 -11.898 1 91.5 1 MET B CA 1
ATOM 743 C C . MET B 1 1 ? 6.066 -10.141 -11.523 1 91.5 1 MET B C 1
ATOM 745 O O . MET B 1 1 ? 6.852 -9.648 -10.719 1 91.5 1 MET B O 1
ATOM 749 N N . SER B 1 2 ? 5.113 -9.469 -12.266 1 93.94 2 SER B N 1
ATOM 750 C CA . SER B 1 2 ? 4.922 -8.031 -12.07 1 93.94 2 SER B CA 1
ATOM 751 C C . SER B 1 2 ? 3.654 -7.75 -11.266 1 93.94 2 SER B C 1
ATOM 753 O O . SER B 1 2 ? 2.545 -8.023 -11.734 1 93.94 2 SER B O 1
ATOM 755 N N . THR B 1 3 ? 3.836 -7.273 -9.977 1 94.88 3 THR B N 1
ATOM 756 C CA . THR B 1 3 ? 2.732 -6.895 -9.102 1 94.88 3 THR B CA 1
ATOM 757 C C . THR B 1 3 ? 3.041 -5.586 -8.383 1 94.88 3 THR B C 1
ATOM 759 O O . THR B 1 3 ? 4.203 -5.297 -8.078 1 94.88 3 THR B O 1
ATOM 762 N N . TYR B 1 4 ? 1.99 -4.762 -8.141 1 95.31 4 TYR B N 1
ATOM 763 C CA . TYR B 1 4 ? 2.125 -3.588 -7.285 1 95.31 4 TYR B CA 1
ATOM 764 C C . TYR B 1 4 ? 0.982 -3.506 -6.281 1 95.31 4 TYR B C 1
ATOM 766 O O . TYR B 1 4 ? -0.135 -3.943 -6.566 1 95.31 4 TYR B O 1
ATOM 774 N N . ALA B 1 5 ? 1.355 -2.986 -5.121 1 96.12 5 ALA B N 1
ATOM 775 C CA . ALA B 1 5 ? 0.356 -2.873 -4.062 1 96.12 5 ALA B CA 1
ATOM 776 C C . ALA B 1 5 ? 0.322 -1.46 -3.49 1 96.12 5 ALA B C 1
ATOM 778 O O . ALA B 1 5 ? 1.369 -0.868 -3.219 1 96.12 5 ALA B O 1
ATOM 779 N N . TYR B 1 6 ? -0.901 -0.906 -3.33 1 95.81 6 TYR B N 1
ATOM 780 C CA . TYR B 1 6 ? -1.032 0.385 -2.664 1 95.81 6 TYR B CA 1
ATOM 781 C C . TYR B 1 6 ? -2.139 0.349 -1.617 1 95.81 6 TYR B C 1
ATOM 783 O O . TYR B 1 6 ? -2.994 -0.541 -1.639 1 95.81 6 TYR B O 1
ATOM 791 N N . MET B 1 7 ? -1.987 1.298 -0.749 1 94.38 7 MET B N 1
ATOM 792 C CA . MET B 1 7 ? -2.896 1.296 0.393 1 94.38 7 MET B CA 1
ATOM 793 C C . MET B 1 7 ? -3.656 2.615 0.485 1 94.38 7 MET B C 1
ATOM 795 O O . MET B 1 7 ? -3.072 3.686 0.31 1 94.38 7 MET B O 1
ATOM 799 N N . GLU B 1 8 ? -4.91 2.451 0.744 1 94.06 8 GLU B N 1
ATOM 800 C CA . GLU B 1 8 ? -5.781 3.574 1.072 1 94.06 8 GLU B CA 1
ATOM 801 C C . GLU B 1 8 ? -6.574 3.303 2.348 1 94.06 8 GLU B C 1
ATOM 803 O O . GLU B 1 8 ? -7.504 2.492 2.348 1 94.06 8 GLU B O 1
ATOM 808 N N . HIS B 1 9 ? -6.223 4.129 3.354 1 93.38 9 HIS B N 1
ATOM 809 C CA . HIS B 1 9 ? -6.82 3.969 4.676 1 93.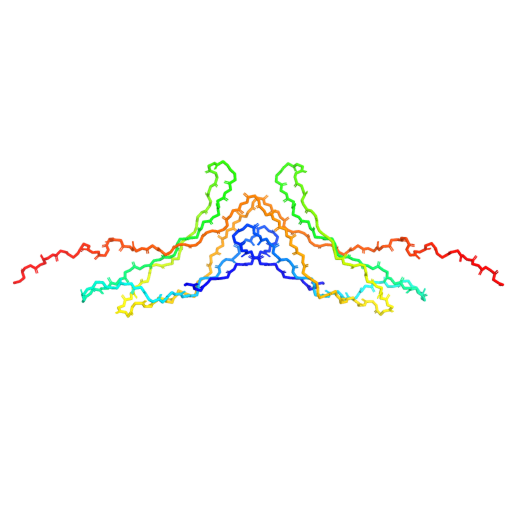38 9 HIS B CA 1
ATOM 810 C C . HIS B 1 9 ? -6.617 2.551 5.199 1 93.38 9 HIS B C 1
ATOM 812 O O . HIS B 1 9 ? -5.535 2.207 5.676 1 93.38 9 HIS B O 1
ATOM 818 N N . ASP B 1 10 ? -7.633 1.639 4.965 1 92.88 10 ASP B N 1
ATOM 819 C CA . ASP B 1 10 ? -7.492 0.269 5.449 1 92.88 10 ASP B CA 1
ATOM 820 C C . ASP B 1 10 ? -7.598 -0.733 4.301 1 92.88 10 ASP B C 1
ATOM 822 O O . ASP B 1 10 ? -7.637 -1.943 4.527 1 92.88 10 ASP B O 1
ATOM 826 N N . LYS B 1 11 ? -7.609 -0.197 3.141 1 94.75 11 LYS B N 1
ATOM 827 C CA . LYS B 1 11 ? -7.785 -1.038 1.96 1 94.75 11 LYS B CA 1
ATOM 828 C C . LYS B 1 11 ? -6.484 -1.165 1.176 1 94.75 11 LYS B C 1
ATOM 830 O O . LYS B 1 11 ? -5.922 -0.163 0.729 1 94.75 11 LYS B O 1
ATOM 835 N N . MET B 1 12 ? -6.062 -2.359 1.051 1 95.12 12 MET B N 1
ATOM 836 C CA . MET B 1 12 ? -4.918 -2.666 0.198 1 95.12 12 MET B CA 1
ATOM 837 C C . MET B 1 12 ? -5.375 -3.197 -1.155 1 95.12 12 MET B C 1
ATOM 839 O O . MET B 1 12 ? -6.137 -4.164 -1.223 1 95.12 12 MET B O 1
ATOM 843 N N . THR B 1 13 ? -4.941 -2.477 -2.156 1 96.75 13 THR B N 1
ATOM 844 C CA . THR B 1 13 ? -5.242 -2.922 -3.512 1 96.75 13 THR B CA 1
ATOM 845 C C . THR B 1 13 ? -3.99 -3.457 -4.195 1 96.75 13 THR B C 1
ATOM 847 O O . THR B 1 13 ? -2.984 -2.752 -4.301 1 96.75 13 THR B O 1
ATOM 850 N N . VAL B 1 14 ? -4.062 -4.68 -4.637 1 97.5 14 VAL B N 1
ATOM 851 C CA . VAL B 1 14 ? -2.93 -5.309 -5.301 1 97.5 14 VAL B CA 1
ATOM 852 C C . VAL B 1 14 ? -3.23 -5.473 -6.789 1 97.5 14 VAL B C 1
ATOM 854 O O . VAL B 1 14 ? -4.25 -6.059 -7.164 1 97.5 14 VAL B O 1
ATOM 857 N N . TYR B 1 15 ? -2.352 -4.922 -7.594 1 97.88 15 TYR B N 1
ATOM 858 C CA . TYR B 1 15 ? -2.453 -5.078 -9.039 1 97.88 15 TYR B CA 1
ATOM 859 C C . TYR B 1 15 ? -1.518 -6.172 -9.539 1 97.88 15 TYR B C 1
ATOM 861 O O . TYR B 1 15 ? -0.296 -6.066 -9.398 1 97.88 15 TYR B O 1
ATOM 869 N N . VAL B 1 16 ? -2.162 -7.148 -10.094 1 97.81 16 VAL B N 1
ATOM 870 C CA . VAL B 1 16 ? -1.39 -8.234 -10.695 1 97.81 16 VAL B CA 1
ATOM 871 C C . VAL B 1 16 ? -1.337 -8.055 -12.211 1 97.81 16 VAL B C 1
ATOM 873 O O . VAL B 1 16 ? -2.363 -8.148 -12.891 1 97.81 16 VAL B O 1
ATOM 876 N N . LEU B 1 17 ? -0.072 -7.867 -12.672 1 97.56 17 LEU B N 1
ATOM 877 C CA . LEU B 1 17 ? 0.038 -7.562 -14.094 1 97.56 17 LEU B CA 1
ATOM 878 C C . LEU B 1 17 ? 0.271 -8.836 -14.906 1 97.56 17 LEU B C 1
ATOM 880 O O . LEU B 1 17 ? -0.627 -9.297 -15.609 1 97.56 17 LEU B O 1
ATOM 884 N N . SER B 1 18 ? 1.445 -9.336 -14.719 1 97.25 18 SER B N 1
ATOM 885 C CA . SER B 1 18 ? 1.792 -10.477 -15.562 1 97.25 18 SER B CA 1
ATOM 886 C C . SER B 1 18 ? 2.926 -11.289 -14.953 1 97.25 18 SER B C 1
ATOM 888 O O . SER B 1 18 ? 3.545 -10.867 -13.977 1 97.25 18 SER B O 1
ATOM 890 N N . ALA B 1 19 ? 3.014 -12.492 -15.57 1 95.88 19 ALA B N 1
ATOM 891 C CA . ALA B 1 19 ? 4.152 -13.367 -15.281 1 95.88 19 ALA B CA 1
ATOM 892 C C . ALA B 1 19 ? 4.738 -13.938 -16.578 1 95.88 19 ALA B C 1
ATOM 894 O O . ALA B 1 19 ? 4.008 -14.227 -17.516 1 95.88 19 ALA B O 1
ATOM 895 N N . ARG B 1 20 ? 6.016 -14.047 -16.484 1 94.31 20 ARG B N 1
ATOM 896 C CA . ARG B 1 20 ? 6.691 -14.609 -17.656 1 94.31 20 ARG B CA 1
ATOM 897 C C . ARG B 1 20 ? 7.613 -15.758 -17.25 1 94.31 20 ARG B C 1
ATOM 899 O O . ARG B 1 20 ? 8.023 -15.852 -16.078 1 94.31 20 ARG B O 1
ATOM 906 N N . GLY B 1 21 ? 7.906 -16.672 -18.266 1 91.81 21 GLY B N 1
ATOM 907 C CA . GLY B 1 21 ? 8.859 -17.734 -18.031 1 91.81 21 GLY B CA 1
ATOM 908 C C . GLY B 1 21 ? 8.258 -18.938 -17.312 1 91.81 21 GLY B C 1
ATOM 909 O O . GLY B 1 21 ? 8.953 -19.656 -16.609 1 91.81 21 GLY B O 1
ATOM 910 N N . LEU B 1 22 ? 6.984 -19 -17.406 1 90.06 22 LEU B N 1
ATOM 911 C CA . LEU B 1 22 ? 6.348 -20.172 -16.797 1 90.06 22 LEU B CA 1
ATOM 912 C C . LEU B 1 22 ? 6.688 -21.438 -17.578 1 90.06 22 LEU B C 1
ATOM 914 O O . LEU B 1 22 ? 6.695 -21.438 -18.812 1 90.06 22 LEU B O 1
ATOM 918 N N . LYS B 1 23 ? 7.039 -22.469 -16.844 1 86.44 23 LYS B N 1
ATOM 919 C CA . LYS B 1 23 ? 7.465 -23.719 -17.484 1 86.44 23 LYS B CA 1
ATOM 920 C C . LYS B 1 23 ? 6.266 -24.547 -17.938 1 86.44 23 LYS B C 1
ATOM 922 O O . LYS B 1 23 ? 5.379 -24.859 -17.125 1 86.44 23 LYS B O 1
ATOM 927 N N . LEU B 1 24 ? 6.312 -24.75 -19.188 1 81.38 24 LEU B N 1
ATOM 928 C CA . LEU B 1 24 ? 5.262 -25.562 -19.781 1 81.38 24 LEU B CA 1
ATOM 929 C C . LEU B 1 24 ? 5.758 -26.984 -20.047 1 81.38 24 LEU B C 1
ATOM 931 O O . LEU B 1 24 ? 6.938 -27.188 -20.359 1 81.38 24 LEU B O 1
ATOM 935 N N . ARG B 1 25 ? 4.805 -27.875 -19.672 1 78 25 ARG B N 1
ATOM 936 C CA . ARG B 1 25 ? 5.098 -29.219 -20.172 1 78 25 ARG B CA 1
ATOM 937 C C . ARG B 1 25 ? 4.785 -29.328 -21.656 1 78 25 ARG B C 1
ATOM 939 O O . ARG B 1 25 ? 4.105 -28.469 -22.219 1 78 25 ARG B O 1
ATOM 946 N N . GLU B 1 26 ? 5.301 -30.25 -22.359 1 72.31 26 GLU B N 1
ATOM 947 C CA . GLU B 1 26 ? 5.152 -30.422 -23.797 1 72.31 26 GLU B CA 1
ATOM 948 C C . GLU B 1 26 ? 3.68 -30.5 -24.188 1 72.31 26 GLU B C 1
ATOM 950 O O . GLU B 1 26 ? 2.891 -31.188 -23.562 1 72.31 26 GLU B O 1
ATOM 955 N N . PHE B 1 27 ? 3.234 -29.641 -25.141 1 70.88 27 PHE B N 1
ATOM 956 C CA . PHE B 1 27 ? 1.955 -29.594 -25.844 1 70.88 27 PHE B CA 1
ATOM 957 C C . PHE B 1 27 ? 0.808 -29.391 -24.859 1 70.88 27 PHE B C 1
ATOM 959 O O . PHE B 1 27 ? -0.287 -29.922 -25.062 1 70.88 27 PHE B O 1
ATOM 966 N N . THR B 1 28 ? 1.18 -28.828 -23.672 1 78.25 28 THR B N 1
ATOM 967 C CA . THR B 1 28 ? 0.092 -28.688 -22.719 1 78.25 28 THR B CA 1
ATOM 968 C C . THR B 1 28 ? -0.143 -27.219 -22.391 1 78.25 28 THR B C 1
ATOM 970 O O . THR B 1 28 ? 0.716 -26.375 -22.656 1 78.25 28 THR B O 1
ATOM 973 N N . GLU B 1 29 ? -1.389 -26.953 -22.141 1 87.94 29 GLU B N 1
ATOM 974 C CA . GLU B 1 29 ? -1.778 -25.641 -21.609 1 87.94 29 GLU B CA 1
ATOM 975 C C . GLU B 1 29 ? -1.56 -25.578 -20.094 1 87.94 29 GLU B C 1
ATOM 977 O O . GLU B 1 29 ? -1.756 -26.578 -19.391 1 87.94 29 GLU B O 1
ATOM 982 N N . LEU B 1 30 ? -0.966 -24.469 -19.781 1 88.12 30 LEU B N 1
ATOM 983 C CA . LEU B 1 30 ? -0.793 -24.234 -18.344 1 88.12 30 LEU B CA 1
ATOM 984 C C . LEU B 1 30 ? -1.855 -23.281 -17.812 1 88.12 30 LEU B C 1
ATOM 986 O O . LEU B 1 30 ? -2.096 -22.219 -18.406 1 88.12 30 LEU B O 1
ATOM 990 N N . LYS B 1 31 ? -2.584 -23.75 -16.828 1 92.5 31 LYS B N 1
ATOM 991 C CA . LYS B 1 31 ? -3.518 -22.891 -16.109 1 92.5 31 LYS B CA 1
ATOM 992 C C . LYS B 1 31 ? -2.92 -22.406 -14.797 1 92.5 31 LYS B C 1
ATOM 994 O O . LYS B 1 31 ? -2.439 -23.219 -13.992 1 92.5 31 LYS B O 1
ATOM 999 N N . ALA B 1 32 ? -2.928 -21.125 -14.781 1 93.75 32 ALA B N 1
ATOM 1000 C CA . ALA B 1 32 ? -2.291 -20.547 -13.602 1 93.75 32 ALA B CA 1
ATOM 1001 C C . ALA B 1 32 ? -3.115 -19.391 -13.047 1 93.75 32 ALA B C 1
ATOM 1003 O O . ALA B 1 32 ? -3.904 -18.781 -13.766 1 93.75 32 ALA B O 1
ATOM 1004 N N . PHE B 1 33 ? -3.016 -19.156 -11.766 1 95.38 33 PHE B N 1
ATOM 1005 C CA . PH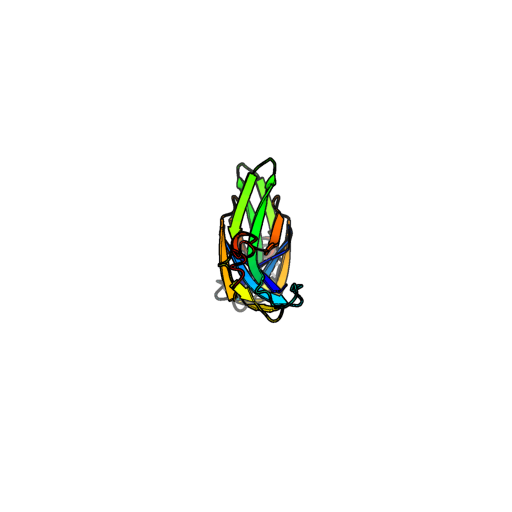E B 1 33 ? -3.541 -17.984 -11.07 1 95.38 33 PHE B CA 1
ATOM 1006 C C . PHE B 1 33 ? -2.568 -17.5 -10 1 95.38 33 PHE B C 1
ATOM 1008 O O . PHE B 1 33 ? -1.612 -18.203 -9.664 1 95.38 33 PHE B O 1
ATOM 1015 N N . VAL B 1 34 ? -2.738 -16.359 -9.57 1 96.75 34 VAL B N 1
ATOM 1016 C CA . VAL B 1 34 ? -1.893 -15.789 -8.531 1 96.75 34 VAL B CA 1
ATOM 1017 C C . VAL B 1 34 ? -2.658 -15.75 -7.207 1 96.75 34 VAL B C 1
ATOM 1019 O O . VAL B 1 34 ? -3.787 -15.25 -7.152 1 96.75 34 VAL B O 1
ATOM 1022 N N . ASN B 1 35 ? -2.064 -16.297 -6.195 1 97.19 35 ASN B N 1
ATOM 1023 C CA . ASN B 1 35 ? -2.562 -16.172 -4.828 1 97.19 35 ASN B CA 1
ATOM 1024 C C . ASN B 1 35 ? -1.91 -15.008 -4.098 1 97.19 35 ASN B C 1
ATOM 1026 O O . ASN B 1 35 ? -0.684 -14.906 -4.059 1 97.19 35 ASN B O 1
ATOM 1030 N N . ILE B 1 36 ? -2.738 -14.164 -3.609 1 96.94 36 ILE B N 1
ATOM 1031 C CA . ILE B 1 36 ? -2.262 -13.023 -2.832 1 96.94 36 ILE B CA 1
ATOM 1032 C C . ILE B 1 36 ? -2.67 -13.195 -1.37 1 96.94 36 ILE B C 1
ATOM 1034 O O . ILE B 1 36 ? -3.84 -13.438 -1.069 1 96.94 36 ILE B O 1
ATOM 1038 N N . SER B 1 37 ? -1.724 -13.094 -0.485 1 95.19 37 SER B N 1
ATOM 1039 C CA . SER B 1 37 ? -2.004 -13.312 0.93 1 95.19 37 SER B CA 1
ATOM 1040 C C . SER B 1 37 ? -1.431 -12.188 1.789 1 95.19 37 SER B C 1
ATOM 1042 O O . SER B 1 37 ? -0.337 -11.688 1.518 1 95.19 37 SER B O 1
ATOM 1044 N N . LEU B 1 38 ? -2.184 -11.836 2.752 1 92.75 38 LEU B N 1
ATOM 1045 C CA . LEU B 1 38 ? -1.712 -11.039 3.879 1 92.75 38 LEU B CA 1
ATOM 1046 C C . LEU B 1 38 ? -1.529 -11.906 5.117 1 92.75 38 LEU B C 1
ATOM 1048 O O . LEU B 1 38 ? -2.5 -12.461 5.645 1 92.75 38 LEU B O 1
ATOM 1052 N N . VAL B 1 39 ? -0.344 -12 5.516 1 92.56 39 VAL B N 1
ATOM 1053 C CA . VAL B 1 39 ? -0.027 -12.883 6.637 1 92.56 39 VAL B CA 1
ATOM 1054 C C . VAL B 1 39 ? 0.299 -12.047 7.875 1 92.56 39 VAL B C 1
ATOM 1056 O O . VAL B 1 39 ? 1.213 -11.219 7.852 1 92.56 39 VAL B O 1
ATOM 1059 N N . GLY B 1 40 ? -0.468 -12.172 8.891 1 87.75 40 GLY B N 1
ATOM 1060 C CA . GLY B 1 40 ? -0.291 -11.422 10.125 1 87.75 40 GLY B CA 1
ATOM 1061 C C . GLY B 1 40 ? 0.12 -12.297 11.297 1 87.75 40 GLY B C 1
ATOM 1062 O O . GLY B 1 40 ? 0.476 -13.461 11.117 1 87.75 40 GLY B O 1
ATOM 1063 N N . PRO B 1 41 ? 0.164 -11.555 12.5 1 80.62 41 PRO B N 1
ATOM 1064 C CA . PRO B 1 41 ? 0.523 -12.328 13.695 1 80.62 41 PRO B CA 1
ATOM 1065 C C . PRO B 1 41 ? -0.474 -13.445 14 1 80.62 41 PRO B C 1
ATOM 1067 O O . PRO B 1 41 ? -1.664 -13.312 13.703 1 80.62 41 PRO B O 1
ATOM 1070 N N . GLY B 1 42 ? 0.051 -14.461 14.594 1 79.12 42 GLY B N 1
ATOM 1071 C CA . GLY B 1 42 ? -0.754 -15.641 14.852 1 79.12 42 GLY B CA 1
ATOM 1072 C C . GLY B 1 42 ? -1.15 -16.391 13.586 1 79.12 42 GLY B C 1
ATOM 1073 O O . GLY B 1 42 ? -0.35 -16.516 12.656 1 79.12 42 GLY B O 1
ATOM 1074 N N . SER B 1 43 ? -2.268 -16.938 13.594 1 76.81 43 SER B N 1
ATOM 1075 C CA . SER B 1 43 ? -2.729 -17.734 12.453 1 76.81 43 SER B CA 1
ATOM 1076 C C . SER B 1 43 ? -3.652 -16.922 11.555 1 76.81 43 SER B C 1
ATOM 1078 O O . SER B 1 43 ? -4.406 -17.484 10.758 1 76.81 43 SER B O 1
ATOM 1080 N N . CYS B 1 44 ? -3.441 -15.555 11.664 1 82 44 CYS B N 1
ATOM 1081 C CA . CYS B 1 44 ? -4.348 -14.734 10.875 1 82 44 CYS B CA 1
ATOM 1082 C C . CYS B 1 44 ? -3.824 -14.555 9.453 1 82 44 CYS B C 1
ATOM 1084 O O . CYS B 1 44 ? -2.697 -14.102 9.258 1 82 44 CYS B O 1
ATOM 1086 N N . THR B 1 45 ? -4.539 -15.078 8.414 1 91 45 THR B N 1
ATOM 1087 C CA . THR B 1 45 ? -4.164 -14.93 7.016 1 91 45 THR B CA 1
ATOM 1088 C C . THR B 1 45 ? -5.375 -14.547 6.172 1 91 45 THR B C 1
ATOM 1090 O O . THR B 1 45 ? -6.465 -15.102 6.348 1 91 45 THR B O 1
ATOM 1093 N N . ARG B 1 46 ? -5.223 -13.461 5.383 1 93 46 ARG B N 1
ATOM 1094 C CA . ARG B 1 46 ? -6.207 -13.117 4.363 1 93 46 ARG B CA 1
ATOM 1095 C C . ARG B 1 46 ? -5.68 -13.422 2.963 1 93 46 ARG B C 1
ATOM 1097 O O . ARG B 1 46 ? -4.508 -13.172 2.668 1 93 46 ARG B O 1
ATOM 1104 N N . LYS B 1 47 ? -6.68 -13.938 2.176 1 94.62 47 LYS B N 1
ATOM 1105 C CA . LYS B 1 47 ? -6.207 -14.367 0.864 1 94.62 47 LYS B CA 1
ATOM 1106 C C . LYS B 1 47 ? -7.156 -13.906 -0.241 1 94.62 47 LYS B C 1
ATOM 1108 O O . LYS B 1 47 ? -8.352 -13.742 -0.008 1 94.62 47 LYS B O 1
ATOM 1113 N N . GLN B 1 48 ? -6.613 -13.539 -1.321 1 97.06 48 GLN B N 1
ATOM 1114 C CA . GLN B 1 48 ? -7.301 -13.305 -2.586 1 97.06 48 GLN B CA 1
ATOM 1115 C C . GLN B 1 48 ? -6.586 -14.008 -3.738 1 97.06 48 GLN B C 1
ATOM 1117 O O . GLN B 1 48 ? -5.383 -14.266 -3.666 1 97.06 48 GLN B O 1
ATOM 1122 N N . GLN B 1 49 ? -7.32 -14.359 -4.805 1 96.38 49 GLN B N 1
ATOM 1123 C CA . GLN B 1 49 ? -6.688 -14.977 -5.965 1 96.38 49 GLN B CA 1
ATOM 1124 C C . GLN B 1 49 ? -7.211 -14.367 -7.262 1 96.38 49 GLN B C 1
ATOM 1126 O O . GLN B 1 49 ? -8.359 -13.914 -7.324 1 96.38 49 GLN B O 1
ATOM 1131 N N . THR B 1 50 ? -6.367 -14.383 -8.219 1 97.31 50 THR B N 1
ATOM 1132 C CA . THR B 1 50 ? -6.777 -13.922 -9.547 1 97.31 50 THR B CA 1
ATOM 1133 C C . THR B 1 50 ? -7.57 -15.008 -10.273 1 97.31 50 THR B C 1
ATOM 1135 O O . THR B 1 50 ? -7.645 -16.141 -9.805 1 97.31 50 THR B O 1
ATOM 1138 N N . LYS B 1 51 ? -8.234 -14.492 -11.352 1 96.75 51 LYS B N 1
ATOM 1139 C CA . LYS B 1 51 ? -8.82 -15.484 -12.234 1 96.75 51 LYS B CA 1
ATOM 1140 C C . LYS B 1 51 ? -7.758 -16.422 -12.797 1 96.75 51 LYS B C 1
ATOM 1142 O O . LYS B 1 51 ? -6.594 -16.047 -12.938 1 96.75 51 LYS B O 1
ATOM 1147 N N . VAL B 1 52 ? -8.266 -17.625 -13.125 1 95.62 52 VAL B N 1
ATOM 1148 C CA . VAL B 1 52 ? -7.375 -18.609 -13.734 1 95.62 52 VAL B CA 1
ATOM 1149 C C . VAL B 1 52 ? -7.176 -18.266 -15.211 1 95.62 52 VAL B C 1
ATOM 1151 O O . VAL B 1 52 ? -8.141 -17.984 -15.922 1 95.62 52 VAL B O 1
ATOM 1154 N N . LYS B 1 53 ? -5.895 -18.25 -15.57 1 94.81 53 LYS B N 1
ATOM 1155 C CA . LYS B 1 53 ? -5.594 -18 -16.984 1 94.81 53 LYS B CA 1
ATOM 1156 C C . LYS B 1 53 ? -4.777 -19.156 -17.562 1 94.81 53 LYS B C 1
ATOM 1158 O O . LYS B 1 53 ? -3.867 -19.672 -16.922 1 94.81 53 LYS B O 1
ATOM 1163 N N . ALA B 1 54 ? -5.141 -19.422 -18.781 1 92.75 54 ALA B N 1
ATOM 1164 C CA . ALA B 1 54 ? -4.418 -20.469 -19.5 1 92.75 54 ALA B CA 1
ATOM 1165 C C . ALA B 1 54 ? -3.34 -19.859 -20.406 1 92.75 54 ALA B C 1
ATOM 1167 O O . ALA B 1 54 ? -3.541 -18.797 -21 1 92.75 54 ALA B O 1
ATOM 1168 N N . THR B 1 55 ? -2.184 -20.516 -20.391 1 91.75 55 THR B N 1
ATOM 1169 C CA . THR B 1 55 ? -1.109 -20.047 -21.266 1 91.75 55 THR B CA 1
ATOM 1170 C C . THR B 1 55 ? -0.445 -21.234 -21.969 1 91.75 55 THR B C 1
ATOM 1172 O O . THR B 1 55 ? -0.286 -22.312 -21.375 1 91.75 55 THR B O 1
ATOM 1175 N N . THR B 1 56 ? -0.076 -20.984 -23.219 1 90.56 56 THR B N 1
ATOM 1176 C CA . THR B 1 56 ? 0.694 -21.953 -24 1 90.56 56 THR B CA 1
ATOM 1177 C C . THR B 1 56 ? 2.09 -21.422 -24.297 1 90.56 56 THR B C 1
ATOM 1179 O O . THR B 1 56 ? 2.908 -22.109 -24.906 1 90.56 56 THR B O 1
ATOM 1182 N N . THR B 1 57 ? 2.383 -20.219 -23.922 1 90.62 57 THR B N 1
ATOM 1183 C CA . THR B 1 57 ? 3.643 -19.547 -24.25 1 90.62 57 THR B CA 1
ATOM 1184 C C . THR B 1 57 ? 4.523 -19.438 -23.016 1 90.62 57 THR B C 1
ATOM 1186 O O . THR B 1 57 ? 5.703 -19.078 -23.109 1 90.62 57 THR B O 1
ATOM 1189 N N . GLY B 1 58 ? 3.916 -19.672 -21.969 1 91.31 58 GLY B N 1
ATOM 1190 C CA . GLY B 1 58 ? 4.695 -19.516 -20.75 1 91.31 58 GLY B CA 1
ATOM 1191 C C . GLY B 1 58 ? 4.582 -18.141 -20.141 1 91.31 58 GLY B C 1
ATOM 1192 O O . GLY B 1 58 ? 5.305 -17.812 -19.203 1 91.31 58 GLY B O 1
ATOM 1193 N N . CYS B 1 59 ? 3.699 -17.281 -20.719 1 94 59 CYS B N 1
ATOM 1194 C CA . CYS B 1 59 ? 3.406 -15.961 -20.188 1 94 59 CYS B CA 1
ATOM 1195 C C . CYS B 1 59 ? 1.922 -15.82 -19.875 1 94 59 CYS B C 1
ATOM 1197 O O . CYS B 1 59 ? 1.074 -16.312 -20.609 1 94 59 CYS B O 1
ATOM 1199 N N . CYS B 1 60 ? 1.746 -15.18 -18.688 1 94.62 60 CYS B N 1
ATOM 1200 C CA . CYS B 1 60 ? 0.362 -14.914 -18.312 1 94.62 60 CYS B CA 1
ATOM 1201 C C . CYS B 1 60 ? 0.163 -13.438 -17.984 1 94.62 60 CYS B C 1
ATOM 1203 O O . CYS B 1 60 ? 0.996 -12.836 -17.312 1 94.62 60 CYS B O 1
ATOM 1205 N N . SER B 1 61 ? -0.86 -12.922 -18.484 1 96.25 61 SER B N 1
ATOM 1206 C CA . SER B 1 61 ? -1.26 -11.547 -18.188 1 96.25 61 SER B CA 1
ATOM 1207 C C . SER B 1 61 ? -2.633 -11.5 -17.516 1 96.25 61 SER B C 1
ATOM 1209 O O . SER B 1 61 ? -3.639 -11.852 -18.141 1 96.25 61 SER B O 1
ATOM 1211 N N . TRP B 1 62 ? -2.613 -11.141 -16.328 1 96.75 62 TRP B N 1
ATOM 1212 C CA . TRP B 1 62 ? -3.889 -11.07 -15.617 1 96.75 62 TRP B CA 1
ATOM 1213 C C . TRP B 1 62 ? -4.461 -9.656 -15.664 1 96.75 62 TRP B C 1
ATOM 1215 O O . TRP B 1 62 ? -5.656 -9.469 -15.891 1 96.75 62 TRP B O 1
ATOM 1225 N N . ARG B 1 63 ? -3.629 -8.656 -15.422 1 97.19 63 ARG B N 1
ATOM 1226 C CA . ARG B 1 63 ? -4.047 -7.258 -15.336 1 97.19 63 ARG B CA 1
ATOM 1227 C C . ARG B 1 63 ? -5.277 -7.113 -14.445 1 97.19 63 ARG B C 1
ATOM 1229 O O . ARG B 1 63 ? -6.277 -6.52 -14.852 1 97.19 63 ARG B O 1
ATOM 1236 N N . GLN B 1 64 ? -5.211 -7.641 -13.273 1 98.19 64 GLN B N 1
ATOM 1237 C CA . GLN B 1 64 ? -6.312 -7.715 -12.32 1 98.19 64 GLN B CA 1
ATOM 1238 C C . GLN B 1 64 ? -5.949 -7.035 -11.008 1 98.19 64 GLN B C 1
ATOM 1240 O O . GLN B 1 64 ? -4.801 -7.105 -10.562 1 98.19 64 GLN B O 1
ATOM 1245 N N . CYS B 1 65 ? -7.031 -6.477 -10.453 1 96.88 65 CYS B N 1
ATOM 1246 C CA . CYS B 1 65 ? -6.879 -5.891 -9.125 1 96.88 65 CYS B CA 1
ATOM 1247 C C . CYS B 1 65 ? -7.539 -6.766 -8.07 1 96.88 65 CYS B C 1
ATOM 1249 O O . CYS B 1 65 ? -8.633 -7.285 -8.281 1 96.88 65 CYS B O 1
ATOM 1251 N N . CYS B 1 66 ? -6.836 -6.922 -7.062 1 97.25 66 CYS B N 1
ATOM 1252 C CA . CYS B 1 66 ? -7.344 -7.621 -5.887 1 97.25 66 CYS B CA 1
ATOM 1253 C C . CYS B 1 66 ? -7.285 -6.727 -4.652 1 97.25 66 CYS B C 1
ATOM 1255 O O . CYS B 1 66 ? -6.316 -5.984 -4.465 1 97.25 66 CYS B O 1
ATOM 1257 N N . GLU B 1 67 ? -8.32 -6.875 -3.836 1 96.56 67 GLU B N 1
ATOM 1258 C CA . GLU B 1 67 ? -8.391 -6.023 -2.652 1 96.56 67 GLU B CA 1
ATOM 1259 C C . GLU B 1 67 ? -8.352 -6.855 -1.373 1 96.56 67 GLU B C 1
ATOM 1261 O O . GLU B 1 67 ? -9.023 -7.883 -1.274 1 96.56 67 GLU B O 1
ATOM 1266 N N . LEU B 1 68 ? -7.551 -6.344 -0.463 1 95.19 68 LEU B N 1
ATOM 1267 C CA . LEU B 1 68 ? -7.488 -6.891 0.888 1 95.19 68 LEU B CA 1
ATOM 1268 C C . LEU B 1 68 ? -7.66 -5.789 1.929 1 95.19 68 LEU B C 1
ATOM 1270 O O . LEU B 1 68 ? -7.133 -4.688 1.765 1 95.19 68 LEU B O 1
ATOM 1274 N N . TYR B 1 69 ? -8.422 -6.148 2.955 1 91.75 69 TYR B N 1
ATOM 1275 C CA . TYR B 1 69 ? -8.594 -5.191 4.043 1 91.75 69 TYR B CA 1
ATOM 1276 C C . TYR B 1 69 ? -7.734 -5.566 5.242 1 91.75 69 TYR B C 1
ATOM 1278 O O . TYR B 1 69 ? -7.684 -6.734 5.637 1 91.75 69 TYR B O 1
ATOM 1286 N N . VAL B 1 70 ? -7.039 -4.516 5.664 1 88.12 70 VAL B N 1
ATOM 1287 C CA . VAL B 1 70 ? -6.133 -4.742 6.781 1 88.12 70 VAL B CA 1
ATOM 1288 C C . VAL B 1 70 ? -6.746 -4.191 8.062 1 88.12 70 VAL B C 1
ATOM 1290 O O . VAL B 1 70 ? -7.66 -3.361 8.016 1 88.12 70 VAL B O 1
ATOM 1293 N N . SER B 1 71 ? -6.25 -4.699 9.242 1 87.56 71 SER B N 1
ATOM 1294 C CA . SER B 1 71 ? -6.789 -4.312 10.539 1 87.56 71 SER B CA 1
ATOM 1295 C C . SER B 1 71 ? -6.258 -2.947 10.969 1 87.56 71 SER B C 1
ATOM 1297 O O . SER B 1 71 ? -6.648 -2.428 12.016 1 87.56 71 SER B O 1
ATOM 1299 N N . PHE B 1 72 ? -5.398 -2.41 10.219 1 88.69 72 PHE B N 1
ATOM 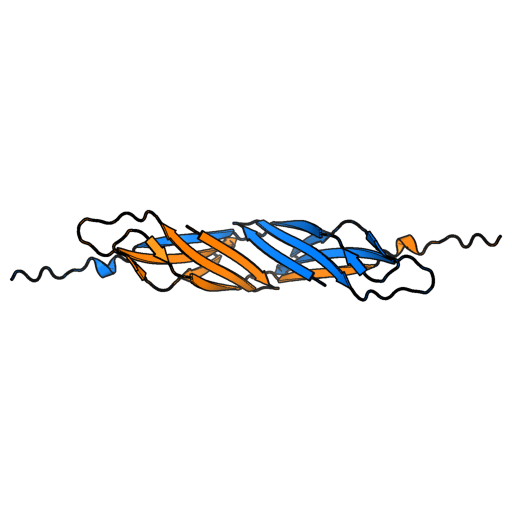1300 C CA . PHE B 1 72 ? -4.859 -1.089 10.516 1 88.69 72 PHE B CA 1
ATOM 1301 C C . PHE B 1 72 ? -5.379 -0.057 9.523 1 88.69 72 PHE B C 1
ATOM 1303 O O . PHE B 1 72 ? -5.809 -0.408 8.422 1 88.69 72 PHE B O 1
ATOM 1310 N N . SER B 1 73 ? -5.285 1.163 9.938 1 93.25 73 SER B N 1
ATOM 1311 C CA . SER B 1 73 ? -5.645 2.268 9.055 1 93.25 73 SER B CA 1
ATOM 1312 C C . SER B 1 73 ? -4.492 3.256 8.906 1 93.25 73 SER B C 1
ATOM 1314 O O . SER B 1 73 ? -3.83 3.596 9.891 1 93.25 73 SER B O 1
ATOM 1316 N N . LEU B 1 74 ? -4.27 3.584 7.668 1 94.25 74 LEU B N 1
ATOM 1317 C CA . LEU B 1 74 ? -3.273 4.613 7.387 1 94.25 74 LEU B CA 1
ATOM 1318 C C . LEU B 1 74 ? -3.9 6.004 7.43 1 94.25 74 LEU B C 1
ATOM 1320 O O . LEU B 1 74 ? -4.93 6.242 6.797 1 94.25 74 LEU B O 1
ATOM 1324 N N . GLU B 1 75 ? -3.223 6.906 8.219 1 95 75 GLU B N 1
ATOM 1325 C CA . GLU B 1 75 ? -3.699 8.281 8.328 1 95 75 GLU B CA 1
ATOM 1326 C C . GLU B 1 75 ? -2.561 9.273 8.133 1 95 75 GLU B C 1
ATOM 1328 O O . GLU B 1 75 ? -1.447 9.055 8.617 1 95 75 GLU B O 1
ATOM 1333 N N . ALA B 1 76 ? -2.869 10.258 7.289 1 95.25 76 ALA B N 1
ATOM 1334 C CA . ALA B 1 76 ? -1.93 11.359 7.109 1 95.25 76 ALA B CA 1
ATOM 1335 C C . ALA B 1 76 ? -2.592 12.703 7.414 1 95.25 76 ALA B C 1
ATOM 1337 O O . ALA B 1 76 ? -3.65 13.016 6.867 1 95.25 76 ALA B O 1
ATOM 1338 N N . CYS B 1 77 ? -1.91 13.516 8.336 1 95.25 77 CYS B N 1
ATOM 1339 C CA . CYS B 1 77 ? -2.504 14.781 8.75 1 95.25 77 CYS B CA 1
ATOM 1340 C C . CYS B 1 77 ? -1.462 15.891 8.773 1 95.25 77 CYS B C 1
ATOM 1342 O O . CYS B 1 77 ? -0.352 15.703 9.266 1 95.25 77 CYS B O 1
ATOM 1344 N N . ILE B 1 78 ? -1.83 16.953 8.133 1 94.75 78 ILE B N 1
ATOM 1345 C CA . ILE B 1 78 ? -0.949 18.109 8.203 1 94.75 78 ILE B CA 1
ATOM 1346 C C . ILE B 1 78 ? -1.015 18.734 9.594 1 94.75 78 ILE B C 1
ATOM 1348 O O . ILE B 1 78 ? -2.102 18.938 10.141 1 94.75 78 ILE B O 1
ATOM 1352 N N . VAL B 1 79 ? 0.161 19.016 10.172 1 93.12 79 VAL B N 1
ATOM 1353 C CA . VAL B 1 79 ? 0.238 19.641 11.484 1 93.12 79 VAL B CA 1
ATOM 1354 C C . VAL B 1 79 ? 0.955 20.984 11.383 1 93.12 79 VAL B C 1
ATOM 1356 O O . VAL B 1 79 ? 1.972 21.109 10.695 1 93.12 79 VAL B O 1
ATOM 1359 N N . HIS B 1 80 ? 0.398 21.969 11.953 1 88.19 80 HIS B N 1
ATOM 1360 C CA . HIS B 1 80 ? 1.037 23.281 12.039 1 88.19 80 HIS B CA 1
ATOM 1361 C C . HIS B 1 80 ? 1.979 23.344 13.242 1 88.19 80 HIS B C 1
ATOM 1363 O O . HIS B 1 80 ? 1.605 22.969 14.352 1 88.19 80 HIS B O 1
ATOM 1369 N N . ASP B 1 81 ? 3.273 23.609 12.984 1 78.62 81 ASP B N 1
ATOM 1370 C CA . ASP B 1 81 ? 4.238 23.75 14.07 1 78.62 81 ASP B CA 1
ATOM 1371 C C . ASP B 1 81 ? 4.066 25.078 14.797 1 78.62 81 ASP B C 1
ATOM 1373 O O . ASP B 1 81 ? 4.293 26.141 14.211 1 78.62 81 ASP B O 1
ATOM 1377 N N . PRO B 1 82 ? 3.471 25.016 16.109 1 63.91 82 PRO B N 1
ATOM 1378 C CA . PRO B 1 82 ? 3.283 26.281 16.812 1 63.91 82 PRO B CA 1
ATOM 1379 C C . PRO B 1 82 ? 4.605 26.938 17.203 1 63.91 82 PRO B C 1
ATOM 1381 O O . PRO B 1 82 ? 4.645 28.141 17.484 1 63.91 82 PRO B O 1
ATOM 1384 N N . ARG B 1 83 ? 5.699 26.203 17.594 1 58.88 83 ARG B N 1
ATOM 1385 C CA . ARG B 1 83 ? 6.934 26.828 18.062 1 58.88 83 ARG B CA 1
ATOM 1386 C C . ARG B 1 83 ? 7.324 28 17.172 1 58.88 83 ARG B C 1
ATOM 1388 O O . ARG B 1 83 ? 8.164 28.828 17.547 1 58.88 83 ARG B O 1
ATOM 1395 N N . ALA B 1 84 ? 6.852 28.125 15.977 1 49.44 84 ALA B N 1
ATOM 1396 C CA . ALA B 1 84 ? 7.188 29.312 15.211 1 49.44 84 ALA B CA 1
ATOM 1397 C C . ALA B 1 84 ? 6.469 30.547 15.766 1 49.44 84 ALA B C 1
ATOM 1399 O O . ALA B 1 84 ? 6.816 31.672 15.43 1 49.44 84 ALA B O 1
ATOM 1400 N N . HIS B 1 85 ? 5.316 30.375 16.25 1 43.66 85 HIS B N 1
ATOM 1401 C CA . HIS B 1 85 ? 4.699 31.656 16.594 1 43.66 85 HIS B CA 1
ATOM 1402 C C . HIS B 1 85 ? 5.398 32.312 17.781 1 43.66 85 HIS B C 1
ATOM 1404 O O . HIS B 1 85 ? 4.938 33.344 18.297 1 43.66 85 HIS B O 1
ATOM 1410 N N . PHE B 1 86 ? 6.277 31.656 18.5 1 43.56 86 PHE B N 1
ATOM 1411 C CA . PHE B 1 86 ? 6.781 32.5 19.578 1 43.56 86 PHE B CA 1
ATOM 1412 C C . PHE B 1 86 ? 7.699 33.594 19.016 1 43.56 86 PHE B C 1
ATOM 1414 O O . PHE B 1 86 ? 8.844 33.312 18.656 1 43.56 86 PHE B O 1
ATOM 1421 N N . ARG B 1 87 ? 7.305 34.5 18.156 1 41.38 87 ARG B N 1
ATOM 1422 C CA . ARG B 1 87 ? 8.094 35.719 17.938 1 41.38 87 ARG B CA 1
ATOM 1423 C C . ARG B 1 87 ? 8.172 36.562 19.203 1 41.38 87 ARG B C 1
ATOM 1425 O O . ARG B 1 87 ? 7.148 36.938 19.766 1 41.38 87 ARG B O 1
ATOM 1432 N N . PRO B 1 88 ? 9.312 36.594 19.891 1 34.72 88 PRO B N 1
ATOM 1433 C CA . PRO B 1 88 ? 9.398 37.719 20.828 1 34.72 88 PRO B CA 1
ATOM 1434 C C . PRO B 1 88 ? 9.07 39.062 20.156 1 34.72 88 PRO B C 1
ATOM 1436 O O . PRO B 1 88 ? 9.461 39.312 19.016 1 34.72 88 PRO B O 1
ATOM 1439 N N . TRP B 1 89 ? 7.938 39.656 20.297 1 32.28 89 TRP B N 1
ATOM 1440 C CA . TRP B 1 89 ? 7.629 41.031 19.938 1 32.28 89 TRP B CA 1
ATOM 1441 C C . TRP B 1 89 ? 8.758 41.969 20.359 1 32.28 89 TRP B C 1
ATOM 1443 O O . TRP B 1 89 ? 9.031 42.125 21.547 1 32.28 89 TRP B O 1
ATOM 1453 N N . PHE B 1 90 ? 9.906 41.906 19.719 1 28.25 90 PHE B N 1
ATOM 1454 C CA . PHE B 1 90 ? 10.781 43.031 20.031 1 28.25 90 PHE B CA 1
ATOM 1455 C C . PHE B 1 90 ? 10.195 44.344 19.516 1 28.25 90 PHE B C 1
ATOM 1457 O O . PHE B 1 90 ? 9.883 44.438 18.328 1 28.25 90 PHE B O 1
ATOM 1464 N N . PHE B 1 91 ? 9.344 45.094 20.328 1 28.39 91 PHE B N 1
ATOM 1465 C CA . PHE B 1 91 ? 9.016 46.5 20.188 1 28.39 91 PHE B CA 1
ATOM 1466 C C . PHE B 1 91 ? 10.281 47.312 20 1 28.39 91 PHE B C 1
ATOM 1468 O O . PHE B 1 91 ? 11.203 47.281 20.812 1 28.39 91 PHE B O 1
ATOM 1475 N N . SER B 1 92 ? 10.805 47.469 18.734 1 22.73 92 SER B N 1
ATOM 1476 C CA . SER B 1 92 ? 11.578 48.719 18.609 1 22.73 92 SER B CA 1
ATOM 1477 C C . SER B 1 92 ? 10.672 49.938 18.641 1 22.73 92 SER B C 1
ATOM 1479 O O . SER B 1 92 ? 9.531 49.875 18.172 1 22.73 92 SER B O 1
#

InterPro domains:
  IPR000008 C2 domain [PF00168] (11-72)
  IPR035892 C2 domain superfamily [G3DSA:2.60.40.150] (1-84)
  IPR035892 C2 domain superfamily [SSF49562] (11-76)

Foldseek 3Di:
DDKDWDD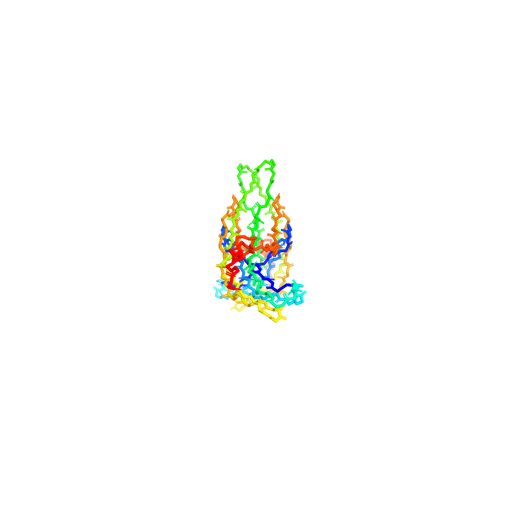AFFKIKIWDFKDADADDDPPDKDKDKDKDWDDDPDRDIDIDIFDIDIDDHRMDTRRDMDMDGHPGTDDDDDDDDCVVPPDPPPPD/DDKDWDDAFFKIKMWDFKDADADDDPPDKDKDKDKDWDDDPDRDIDIDIFDIDIDDHRMDTRRDMDMDGHPGTDDDDDDDDCVVPPDPPPPD

Solvent-accessible surface area (backbone atoms only — not comparable to full-atom values): 10553 Å² total; per-residue (Å²): 113,47,69,49,36,35,52,53,50,37,39,33,41,33,37,38,39,36,37,66,78,47,87,66,61,88,100,40,75,40,36,32,27,40,40,36,34,40,40,38,72,81,89,46,69,45,76,48,68,52,74,76,42,74,25,79,80,22,46,45,75,66,69,41,77,45,76,45,77,52,81,36,33,51,44,78,43,81,41,75,51,62,82,67,70,68,62,80,79,74,83,124,113,46,70,50,35,33,53,53,50,37,39,33,40,34,37,37,39,35,38,67,79,46,87,66,61,87,97,41,75,40,34,32,27,40,40,35,34,40,41,37,72,81,90,44,67,46,77,48,67,52,74,77,42,74,25,79,79,24,47,45,74,65,70,41,78,44,76,45,77,53,81,37,34,51,44,76,43,81,39,73,49,63,83,66,68,70,62,80,79,74,82,127

Sequence (184 aa):
MSTYAYMEHDKMTVYVLSARGLKLREFTELKAFVNISLVGPGSCTRKQQTKVKATTTGCCSWRQCCELYVSFSLEACIVHDPRAHFRPWFFSMSTYAYMEHDKMTVYVLSARGLKLREFTELKAFVNISLVGPGSCTRKQQTKVKATTTGCCSWRQCCELYVSFSLEACIVHDPRAHFRPWFFS

Radius of gyration: 24.19 Å; Cα contacts (8 Å, |Δi|>4): 412; chains: 2; bounding box: 21×92×52 Å

Secondary structure (DSSP, 8-state):
-EEEEEEETTEEEEEEEEE--PPPPTT-PEEEEEEEEEE-STT-EEEEEPPPEEESSS-EEEEEEEEEE-SSEEEEEEEE-GGGG-------/-EEEEEEETTEEEEEEEEE--PPPPTT-PEEEEEEEEEE-STT-EEEEEPPPEEESSS-EEEEEEEEEE-SSEEEEEEEE-GGGG-------

Nearest PDB structures (foldseek):
  3gpe-assembly1_A  TM=6.336E-01  e=5.284E-02  Rattus norvegicus
  6pmp-assembly3_C  TM=7.135E-01  e=4.792E-01  Rattus norvegicus
  6o2n-assembly1_L  TM=2.088E-01  e=9.936E+00  Clostridioides difficile
  3gpe-assembly1_A  TM=6.339E-01  e=5.828E-02  Rattus norvegicus
  6pmp-assembly3_C  TM=7.136E-01  e=5.604E-01  Rattus norvegicus

pLDDT: mean 85.88, std 18.12, range [22.73, 98.19]